Protein AF-A0A973M3L3-F1 (afdb_monomer_lite)

Secondary structure (DSSP, 8-state):
-PPPEEEEEETTTSTTHHHHHHHHHH-TTEEEEEEE-TT--THHHHHTT-SB-

pLDDT: mean 95.25, std 8.08, range [49.78, 98.56]

Foldseek 3Di:
DQAAAEAEFEQCVDPVNVVVVVVQVPDPRHDDQYYDHPPDDPVSSVVSVHPYD

Radius of gyration: 10.76 Å; chains: 1; bounding box: 20×22×31 Å

Sequence (53 aa):
MAERLPVAVLGANGRMGSEAVKAVEAAPDMELVAALGRGDSLESMVDAGARFV

Structure (mmCIF, N/CA/C/O backbone):
data_AF-A0A973M3L3-F1
#
_entry.id   AF-A0A973M3L3-F1
#
loop_
_atom_site.group_PDB
_atom_site.id
_atom_site.type_symbol
_atom_site.label_atom_id
_atom_site.label_alt_id
_atom_site.label_comp_id
_atom_site.label_asym_id
_atom_site.label_entity_id
_atom_site.label_seq_id
_atom_site.pdbx_PDB_ins_code
_atom_site.Cartn_x
_atom_site.Cartn_y
_atom_site.Cartn_z
_atom_site.occupancy
_atom_site.B_iso_or_equiv
_atom_site.auth_seq_id
_atom_site.auth_comp_id
_atom_site.auth_asym_id
_atom_site.auth_atom_id
_atom_site.pdbx_PDB_model_num
ATOM 1 N N . MET A 1 1 ? 0.522 -12.866 -18.573 1.00 49.78 1 MET A N 1
ATOM 2 C CA . MET A 1 1 ? 0.714 -11.644 -17.766 1.00 49.78 1 MET A CA 1
ATOM 3 C C . MET A 1 1 ? 1.240 -12.104 -16.422 1.00 49.78 1 MET A C 1
ATOM 5 O O . MET A 1 1 ? 0.683 -13.065 -15.909 1.00 49.78 1 MET A O 1
ATOM 9 N N . ALA A 1 2 ? 2.340 -11.540 -15.924 1.00 62.88 2 ALA A N 1
ATOM 10 C CA . ALA A 1 2 ? 2.783 -11.850 -14.565 1.00 62.88 2 ALA A CA 1
ATOM 11 C C . ALA A 1 2 ? 1.737 -11.300 -13.581 1.00 62.88 2 ALA A C 1
ATOM 13 O O . ALA A 1 2 ? 1.244 -10.189 -13.781 1.00 62.88 2 ALA A O 1
ATOM 14 N N . GLU A 1 3 ? 1.345 -12.102 -12.595 1.00 84.38 3 GLU A N 1
ATOM 15 C CA . GLU A 1 3 ? 0.464 -11.661 -11.510 1.00 84.38 3 GLU A CA 1
ATOM 16 C C . GLU A 1 3 ? 1.232 -10.628 -10.673 1.00 84.38 3 GLU A C 1
ATOM 18 O O . GLU A 1 3 ? 2.368 -10.893 -10.277 1.00 84.38 3 GLU A O 1
ATOM 23 N N . ARG A 1 4 ? 0.659 -9.435 -10.470 1.00 93.00 4 ARG A N 1
ATOM 24 C CA . ARG A 1 4 ? 1.267 -8.408 -9.613 1.00 93.00 4 ARG A CA 1
ATOM 25 C C . ARG A 1 4 ? 1.027 -8.762 -8.151 1.00 93.00 4 ARG A C 1
ATOM 27 O O . ARG A 1 4 ? -0.002 -9.342 -7.813 1.00 93.00 4 ARG A O 1
ATOM 34 N N . LEU A 1 5 ? 1.975 -8.418 -7.290 1.00 96.88 5 LEU A N 1
ATOM 35 C CA . LEU A 1 5 ? 1.886 -8.663 -5.855 1.00 96.88 5 LEU A CA 1
ATOM 36 C C . LEU A 1 5 ? 0.979 -7.602 -5.202 1.00 96.88 5 LEU A C 1
ATOM 38 O O . LEU A 1 5 ? 1.335 -6.428 -5.258 1.00 96.88 5 LEU A O 1
ATOM 42 N N . PRO A 1 6 ? -0.155 -7.969 -4.572 1.00 97.25 6 PRO A N 1
ATOM 43 C CA . PRO A 1 6 ? -1.023 -7.012 -3.888 1.00 97.25 6 PRO A CA 1
ATOM 44 C C . PRO A 1 6 ? -0.450 -6.664 -2.507 1.00 97.25 6 PRO A C 1
ATOM 46 O O . PRO A 1 6 ? -0.441 -7.491 -1.586 1.00 97.25 6 PRO A O 1
ATOM 49 N N . VAL A 1 7 ? 0.043 -5.437 -2.374 1.00 98.19 7 VAL A N 1
ATOM 50 C CA . VAL A 1 7 ? 0.769 -4.919 -1.209 1.00 98.19 7 VAL A CA 1
ATOM 51 C C . VAL A 1 7 ? -0.061 -3.848 -0.503 1.00 98.19 7 VAL A C 1
ATOM 53 O O . VAL A 1 7 ? -0.617 -2.954 -1.142 1.00 98.19 7 VAL A O 1
ATOM 56 N N . ALA A 1 8 ? -0.114 -3.909 0.824 1.00 98.19 8 ALA A N 1
ATOM 57 C CA . ALA A 1 8 ? -0.565 -2.816 1.670 1.00 98.19 8 ALA A CA 1
ATOM 58 C C . ALA A 1 8 ? 0.628 -2.128 2.341 1.00 98.19 8 ALA A C 1
A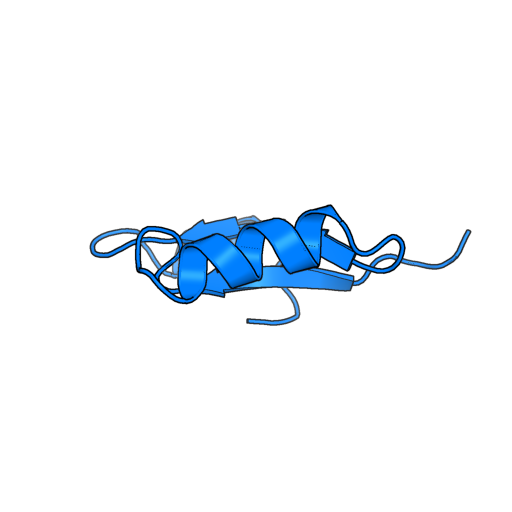TOM 60 O O . ALA A 1 8 ? 1.634 -2.765 2.620 1.00 98.19 8 ALA A O 1
ATOM 61 N N . VAL A 1 9 ? 0.516 -0.834 2.635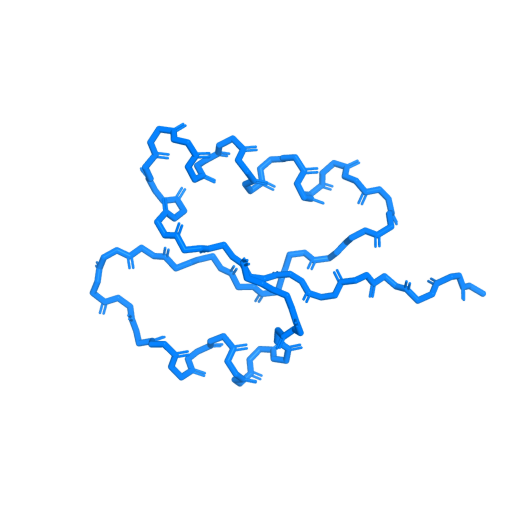 1.00 98.38 9 VAL A N 1
ATOM 62 C CA . VAL A 1 9 ? 1.531 -0.093 3.397 1.00 98.38 9 VAL A CA 1
ATOM 63 C C . VAL A 1 9 ? 0.917 0.460 4.674 1.00 98.38 9 VAL A C 1
ATOM 65 O O . VAL A 1 9 ? -0.047 1.228 4.635 1.00 98.38 9 VAL A O 1
ATOM 68 N N . LEU A 1 10 ? 1.514 0.113 5.815 1.00 97.69 10 LEU A N 1
ATOM 69 C CA . LEU A 1 10 ? 1.168 0.672 7.120 1.00 97.69 10 LEU A CA 1
ATOM 70 C C . LEU A 1 10 ? 2.023 1.893 7.459 1.00 97.69 10 LEU A C 1
ATOM 72 O O . LEU A 1 10 ? 3.240 1.908 7.286 1.00 97.69 10 LEU A O 1
ATOM 76 N N . GLY A 1 11 ? 1.384 2.925 8.003 1.00 97.38 11 GLY A N 1
ATOM 77 C CA . GLY A 1 11 ? 2.039 4.200 8.269 1.00 97.38 11 GLY A CA 1
ATOM 78 C C . GLY A 1 11 ? 2.331 4.989 6.992 1.00 97.38 11 GLY A C 1
ATOM 79 O O . GLY A 1 11 ? 3.320 5.719 6.959 1.00 97.38 11 GLY A O 1
ATOM 80 N N . ALA A 1 12 ? 1.474 4.870 5.973 1.00 97.56 12 ALA A N 1
ATOM 81 C CA . ALA A 1 12 ? 1.651 5.458 4.641 1.00 97.56 12 ALA A CA 1
ATOM 82 C C . ALA A 1 12 ? 1.920 6.978 4.648 1.00 97.56 12 ALA A C 1
ATOM 84 O O . ALA A 1 12 ? 2.642 7.488 3.799 1.00 97.56 12 ALA A O 1
ATOM 85 N N . ASN A 1 13 ? 1.417 7.698 5.656 1.00 96.25 13 ASN A N 1
ATOM 86 C CA . ASN A 1 13 ? 1.623 9.146 5.816 1.00 96.25 13 ASN A CA 1
ATOM 87 C C . ASN A 1 13 ? 2.926 9.519 6.558 1.00 96.25 13 ASN A C 1
ATOM 89 O O . ASN A 1 13 ? 3.206 10.696 6.783 1.00 96.25 13 ASN A O 1
ATOM 93 N N . GLY A 1 14 ? 3.700 8.536 7.024 1.00 97.19 14 GLY A N 1
ATOM 94 C CA . GLY A 1 14 ? 4.975 8.747 7.710 1.00 97.19 14 GLY A CA 1
ATOM 95 C C . GLY A 1 14 ? 6.148 8.892 6.740 1.00 97.19 14 GLY A C 1
ATOM 96 O O . GLY A 1 14 ? 6.058 8.486 5.590 1.00 97.19 14 GLY A O 1
ATOM 97 N N . ARG A 1 15 ? 7.295 9.393 7.229 1.00 97.62 15 ARG A N 1
ATOM 98 C CA . ARG A 1 15 ? 8.499 9.634 6.400 1.00 97.62 15 ARG A CA 1
ATOM 99 C C . ARG A 1 15 ? 8.961 8.418 5.594 1.00 97.62 15 ARG A C 1
ATOM 101 O O . ARG A 1 15 ? 9.379 8.578 4.461 1.00 97.62 15 ARG A O 1
ATOM 108 N N . MET A 1 16 ? 8.929 7.228 6.194 1.00 96.50 16 MET A N 1
ATOM 109 C CA . MET A 1 16 ? 9.297 5.991 5.494 1.00 96.50 16 MET A CA 1
ATOM 110 C C . MET A 1 16 ? 8.124 5.402 4.711 1.00 96.50 16 MET A C 1
ATOM 112 O O . MET A 1 16 ? 8.324 4.919 3.603 1.00 96.50 16 MET A O 1
ATOM 116 N N . GLY A 1 17 ? 6.906 5.465 5.258 1.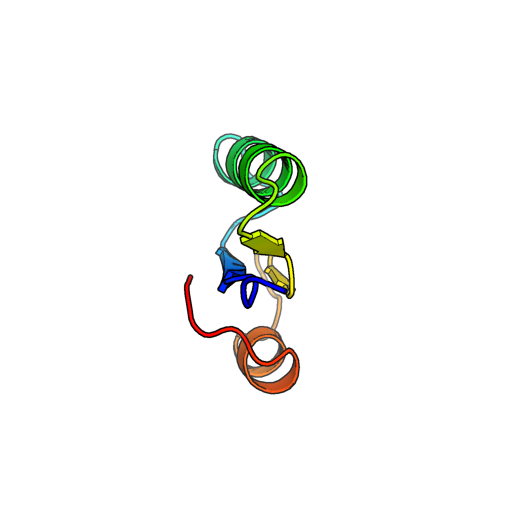00 97.69 17 GLY A N 1
ATOM 117 C CA . GLY A 1 17 ? 5.718 4.921 4.600 1.00 97.69 17 GLY A CA 1
ATOM 118 C C . GLY A 1 17 ? 5.408 5.619 3.278 1.00 97.69 17 GLY A C 1
ATOM 119 O O . GLY A 1 17 ? 5.073 4.946 2.311 1.00 97.69 17 GLY A O 1
ATOM 120 N N . SER A 1 18 ? 5.622 6.934 3.191 1.00 98.06 18 SER A N 1
ATOM 121 C CA . SER A 1 18 ? 5.425 7.685 1.948 1.00 98.06 18 SER A CA 1
ATOM 122 C C . SER A 1 18 ? 6.401 7.270 0.850 1.00 98.06 18 SER A C 1
ATOM 124 O O . SER A 1 18 ? 6.038 7.266 -0.321 1.00 98.06 18 SER A O 1
ATOM 126 N N . GLU A 1 19 ? 7.635 6.907 1.210 1.00 98.56 19 GLU A N 1
ATOM 127 C CA . GLU A 1 19 ? 8.607 6.390 0.242 1.00 98.56 19 GLU A CA 1
ATOM 128 C C . GLU A 1 19 ? 8.309 4.936 -0.138 1.00 98.56 19 GLU A C 1
ATOM 130 O O . GLU A 1 19 ? 8.479 4.570 -1.297 1.00 98.56 19 GLU A O 1
ATOM 135 N N . ALA A 1 20 ? 7.801 4.123 0.794 1.00 98.19 20 ALA A N 1
ATOM 136 C CA . ALA A 1 20 ? 7.360 2.761 0.500 1.00 98.19 20 ALA A CA 1
ATOM 137 C C . ALA A 1 20 ? 6.185 2.740 -0.491 1.00 98.19 20 ALA A C 1
ATOM 139 O O . ALA A 1 20 ? 6.233 1.991 -1.461 1.00 98.19 20 ALA A O 1
ATOM 140 N N . VAL A 1 21 ? 5.184 3.611 -0.308 1.00 98.31 21 VAL A N 1
ATOM 141 C CA . VAL A 1 21 ? 4.069 3.798 -1.258 1.00 98.31 21 VAL A CA 1
ATOM 142 C C . VAL A 1 21 ? 4.601 4.085 -2.664 1.00 98.31 21 VAL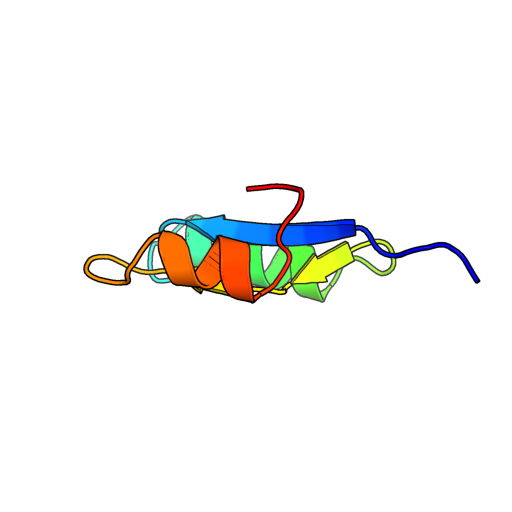 A C 1
ATOM 144 O O . VAL A 1 21 ? 4.290 3.350 -3.596 1.00 98.31 21 VAL A O 1
ATOM 147 N N . LYS A 1 22 ? 5.486 5.083 -2.804 1.00 98.38 22 LYS A N 1
ATOM 148 C CA . LYS A 1 22 ? 6.088 5.439 -4.100 1.00 98.38 22 LYS A CA 1
ATOM 149 C C . LYS A 1 22 ? 6.867 4.281 -4.722 1.00 98.38 22 LYS A C 1
ATOM 151 O O . LYS A 1 22 ? 6.816 4.090 -5.933 1.00 98.38 22 LYS A O 1
ATOM 156 N N . ALA A 1 23 ? 7.614 3.532 -3.912 1.00 98.12 23 ALA A N 1
ATOM 157 C CA . ALA A 1 23 ? 8.399 2.398 -4.387 1.00 98.12 23 ALA A CA 1
ATOM 158 C C . ALA A 1 23 ? 7.503 1.270 -4.919 1.00 98.12 23 ALA A C 1
ATOM 160 O O . ALA A 1 23 ? 7.792 0.725 -5.981 1.00 98.12 23 ALA A O 1
ATOM 161 N N . VAL A 1 24 ? 6.406 0.961 -4.218 1.00 97.56 24 VAL A N 1
ATOM 162 C CA . VAL A 1 24 ? 5.422 -0.048 -4.640 1.00 97.56 24 VAL A CA 1
ATOM 163 C C . VAL A 1 24 ? 4.709 0.390 -5.920 1.00 97.56 24 VAL A C 1
ATOM 165 O O . VAL A 1 24 ? 4.591 -0.404 -6.845 1.00 97.56 24 VAL A O 1
ATOM 168 N N . GLU A 1 25 ? 4.284 1.651 -6.022 1.00 96.94 25 GLU A N 1
ATOM 169 C CA . GLU A 1 25 ? 3.626 2.178 -7.229 1.00 96.94 25 GLU A CA 1
ATOM 170 C C . GLU A 1 25 ? 4.553 2.213 -8.456 1.00 96.94 25 GLU A C 1
ATOM 172 O O . GLU A 1 25 ? 4.093 2.062 -9.589 1.00 96.94 25 GLU A O 1
ATOM 177 N N . ALA A 1 26 ? 5.859 2.409 -8.250 1.00 97.88 26 ALA A N 1
ATOM 178 C CA . ALA A 1 26 ? 6.856 2.410 -9.319 1.00 97.88 26 ALA A CA 1
ATOM 179 C C . ALA A 1 26 ? 7.286 0.997 -9.756 1.00 97.88 26 ALA A C 1
ATOM 181 O O . ALA A 1 26 ? 7.841 0.837 -10.847 1.00 97.88 26 ALA A O 1
ATOM 182 N N . ALA A 1 27 ? 7.069 -0.018 -8.916 1.00 97.31 27 ALA A N 1
ATOM 183 C CA . ALA A 1 27 ? 7.467 -1.390 -9.188 1.00 97.31 27 ALA A CA 1
ATOM 184 C C . ALA A 1 27 ? 6.457 -2.074 -10.136 1.00 97.31 27 ALA A C 1
ATOM 186 O O . ALA A 1 27 ? 5.279 -2.205 -9.804 1.00 97.31 27 ALA A O 1
ATOM 187 N N . PRO A 1 28 ? 6.878 -2.540 -11.327 1.00 95.38 28 PRO A N 1
ATOM 188 C CA . PRO A 1 28 ? 5.961 -3.089 -12.332 1.00 95.38 28 PRO A CA 1
ATOM 189 C C . PRO A 1 28 ? 5.350 -4.447 -11.943 1.00 95.38 28 PRO A C 1
ATOM 191 O O . PRO A 1 28 ? 4.370 -4.881 -12.550 1.00 95.38 28 PRO A O 1
ATOM 194 N N . ASP A 1 29 ? 5.944 -5.130 -10.969 1.00 96.38 29 ASP A N 1
ATOM 195 C CA . ASP A 1 29 ? 5.533 -6.422 -10.425 1.00 96.38 29 ASP A CA 1
ATOM 196 C C . ASP A 1 29 ? 4.701 -6.301 -9.139 1.00 96.38 29 ASP A C 1
ATOM 198 O O . ASP A 1 29 ? 4.277 -7.321 -8.593 1.00 96.38 29 ASP A O 1
ATOM 202 N N . MET A 1 30 ? 4.414 -5.082 -8.675 1.00 97.56 30 MET A N 1
ATOM 203 C CA . MET A 1 30 ? 3.619 -4.829 -7.473 1.00 97.56 30 MET A CA 1
ATOM 204 C C . MET A 1 30 ? 2.353 -4.025 -7.777 1.00 97.56 30 MET A C 1
ATOM 206 O O . MET A 1 30 ? 2.209 -3.373 -8.812 1.00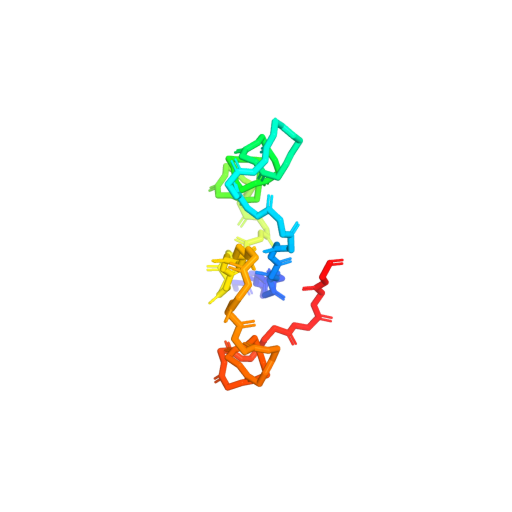 97.56 30 MET A O 1
ATOM 210 N N . GLU A 1 31 ? 1.400 -4.111 -6.859 1.00 97.62 31 GLU A N 1
ATOM 211 C CA . GLU A 1 31 ? 0.147 -3.373 -6.876 1.00 97.62 31 GLU A CA 1
ATOM 212 C C . GLU A 1 31 ? -0.159 -2.891 -5.459 1.00 97.62 31 GLU A C 1
ATOM 214 O O . GLU A 1 31 ? -0.321 -3.693 -4.540 1.00 97.62 31 GLU A O 1
ATOM 219 N N . LEU A 1 32 ? -0.228 -1.574 -5.271 1.00 97.75 32 LEU A N 1
ATOM 220 C CA . LEU A 1 32 ? -0.631 -0.991 -3.998 1.00 97.75 32 LEU A CA 1
ATOM 221 C C . LEU A 1 32 ? -2.152 -1.096 -3.855 1.00 97.75 32 LEU A C 1
ATOM 223 O O . LEU A 1 32 ? -2.888 -0.380 -4.531 1.00 97.75 32 LEU A O 1
ATOM 227 N N . VAL A 1 33 ? -2.619 -1.965 -2.961 1.00 98.06 33 VAL A N 1
ATOM 228 C CA . VAL A 1 33 ? -4.058 -2.184 -2.734 1.00 98.06 33 VAL A CA 1
ATOM 229 C C . VAL A 1 33 ? -4.592 -1.434 -1.516 1.00 98.06 33 VAL A C 1
ATOM 231 O O . VAL A 1 33 ? -5.779 -1.130 -1.458 1.00 98.06 33 VAL A O 1
ATOM 234 N N . ALA A 1 34 ? -3.731 -1.087 -0.552 1.00 98.06 34 ALA A N 1
ATOM 235 C CA . ALA A 1 34 ? -4.126 -0.286 0.604 1.00 98.06 34 ALA A CA 1
ATOM 236 C C . ALA A 1 34 ? -2.959 0.541 1.167 1.00 98.06 34 ALA A C 1
ATOM 238 O O . ALA A 1 34 ? -1.833 0.065 1.280 1.00 98.06 34 ALA A O 1
ATOM 239 N N . ALA A 1 35 ? -3.232 1.776 1.578 1.00 98.06 35 ALA A N 1
ATOM 240 C CA . ALA A 1 35 ? -2.259 2.660 2.215 1.00 98.06 35 ALA A CA 1
ATOM 241 C C . ALA A 1 35 ? -2.879 3.239 3.490 1.00 98.06 35 ALA A C 1
ATOM 243 O O . ALA A 1 35 ? -3.710 4.141 3.425 1.00 98.06 35 ALA A O 1
ATOM 244 N N . LEU A 1 36 ? -2.507 2.688 4.646 1.00 98.12 36 LEU A N 1
ATOM 245 C CA . LEU A 1 36 ? -3.144 2.997 5.923 1.00 98.12 36 LEU A CA 1
ATOM 246 C C . LEU A 1 36 ? -2.254 3.909 6.765 1.00 98.12 36 LEU A C 1
ATOM 248 O O . LEU A 1 36 ? -1.057 3.672 6.953 1.00 98.12 36 LEU A O 1
ATOM 252 N N . GLY A 1 37 ? -2.853 4.953 7.314 1.00 96.81 37 GLY A N 1
ATOM 253 C CA . GLY A 1 37 ? -2.294 5.823 8.330 1.00 96.81 37 GLY A CA 1
ATOM 254 C C . GLY A 1 37 ? -2.687 5.412 9.750 1.00 96.81 37 GLY A C 1
ATOM 255 O O . GLY A 1 37 ? -3.171 4.318 10.034 1.00 96.81 37 GLY A O 1
ATOM 256 N N . ARG A 1 38 ? -2.442 6.323 10.694 1.00 95.44 38 ARG A N 1
ATOM 257 C CA . ARG A 1 38 ? -2.862 6.152 12.087 1.00 95.44 38 ARG A CA 1
ATOM 258 C C . ARG A 1 38 ? -4.365 6.407 12.195 1.00 95.44 38 ARG A C 1
ATOM 260 O O . ARG A 1 38 ? -4.802 7.506 11.879 1.00 95.44 38 ARG A O 1
ATOM 267 N N . GLY A 1 39 ? -5.100 5.446 12.748 1.00 94.75 39 GLY A N 1
ATOM 268 C CA . GLY A 1 39 ? -6.546 5.553 12.971 1.00 94.75 39 GLY A CA 1
ATOM 269 C C . GLY A 1 39 ? -7.390 4.847 11.911 1.00 94.75 39 GLY A C 1
ATOM 270 O O . GLY A 1 39 ? -8.580 4.658 12.141 1.00 94.75 39 GLY A O 1
ATOM 271 N N . ASP A 1 40 ? -6.777 4.403 10.812 1.00 96.38 40 ASP A N 1
ATOM 272 C CA . ASP A 1 40 ? -7.452 3.576 9.815 1.00 96.38 40 ASP A CA 1
ATOM 27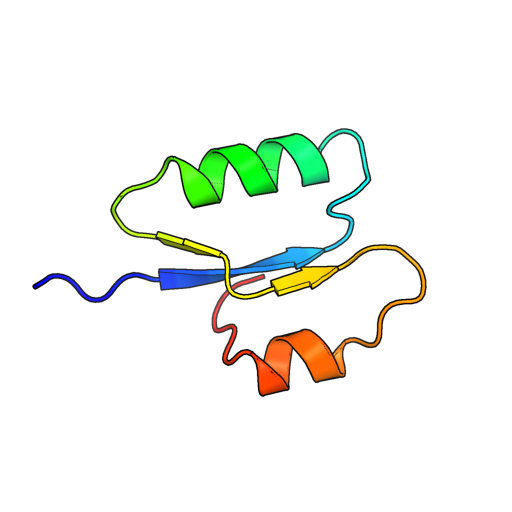3 C C . ASP A 1 40 ? -7.650 2.149 10.342 1.00 96.38 40 ASP A C 1
ATOM 275 O O . ASP A 1 40 ? -6.809 1.611 11.070 1.00 96.38 40 ASP A O 1
ATOM 279 N N . SER A 1 41 ? -8.774 1.528 9.976 1.00 96.81 41 SER A N 1
ATOM 280 C CA . SER A 1 41 ? -9.056 0.139 10.346 1.00 96.81 41 SER A CA 1
ATOM 281 C C . SER A 1 41 ? -8.149 -0.813 9.574 1.00 96.81 41 SER A C 1
ATOM 283 O O . SER A 1 41 ? -8.064 -0.731 8.348 1.00 96.81 41 SER A O 1
ATOM 285 N N . LEU A 1 42 ? -7.539 -1.773 10.274 1.00 95.88 42 LEU A N 1
ATOM 286 C CA . LEU A 1 42 ? -6.766 -2.845 9.639 1.00 95.88 42 LEU A CA 1
ATOM 287 C C . LEU A 1 42 ? -7.639 -3.747 8.758 1.00 95.88 42 LEU A C 1
ATOM 289 O O . LEU A 1 42 ? -7.123 -4.329 7.815 1.00 95.88 42 LEU A O 1
ATOM 293 N N . GLU A 1 43 ? -8.948 -3.827 9.000 1.00 97.00 43 GLU A N 1
ATOM 294 C CA . GLU A 1 43 ? -9.865 -4.603 8.148 1.00 97.00 43 GLU A CA 1
ATOM 295 C C . GLU A 1 43 ? -9.856 -4.101 6.698 1.00 97.00 43 GLU A C 1
ATOM 297 O O . GLU A 1 43 ? -9.950 -4.901 5.772 1.00 97.00 43 GLU A O 1
ATOM 302 N N . SER A 1 44 ? -9.606 -2.804 6.484 1.00 95.06 44 SER A N 1
ATOM 303 C CA . SER A 1 44 ? -9.566 -2.214 5.141 1.00 95.06 44 SER A CA 1
ATOM 304 C C . SER A 1 44 ? -8.502 -2.831 4.225 1.00 95.06 44 SER A C 1
ATOM 306 O O . SER A 1 44 ? -8.724 -2.907 3.020 1.00 95.06 44 SER A O 1
ATOM 308 N N . MET A 1 45 ? -7.374 -3.324 4.760 1.00 95.12 45 MET A N 1
ATOM 309 C CA . MET A 1 45 ? -6.369 -4.004 3.929 1.00 95.12 45 MET A CA 1
ATOM 310 C C . MET A 1 45 ? -6.803 -5.422 3.544 1.00 95.12 45 MET A C 1
ATOM 312 O O . MET A 1 45 ? -6.430 -5.909 2.478 1.00 95.12 45 MET A O 1
ATOM 316 N N . VAL A 1 46 ? -7.585 -6.081 4.405 1.00 96.12 46 VAL A N 1
ATOM 317 C CA . VAL A 1 46 ? -8.129 -7.419 4.142 1.00 96.12 46 VAL A CA 1
ATOM 318 C C . VAL A 1 46 ? -9.204 -7.322 3.068 1.00 96.12 46 VAL A C 1
ATOM 320 O O . VAL A 1 46 ? -9.154 -8.070 2.093 1.00 96.12 46 VAL A O 1
ATOM 323 N N . ASP A 1 47 ? -10.108 -6.349 3.194 1.00 97.19 47 ASP A N 1
ATOM 324 C CA . ASP A 1 47 ? -11.157 -6.076 2.207 1.00 97.19 47 ASP A CA 1
ATOM 325 C C . ASP A 1 47 ? -10.574 -5.677 0.844 1.00 97.19 47 ASP A C 1
ATOM 327 O O . ASP A 1 47 ? -11.105 -6.053 -0.201 1.00 97.19 47 ASP A O 1
ATOM 331 N N . ALA A 1 48 ? -9.440 -4.968 0.845 1.00 96.38 48 ALA A N 1
ATOM 332 C CA . ALA A 1 48 ? -8.689 -4.627 -0.361 1.00 96.38 48 ALA A CA 1
ATOM 333 C C . ALA A 1 48 ? -7.912 -5.811 -0.974 1.00 96.38 48 ALA A C 1
ATOM 335 O O . ALA A 1 48 ? -7.344 -5.678 -2.057 1.00 96.38 48 ALA A O 1
ATOM 336 N N . GLY A 1 49 ? -7.867 -6.970 -0.310 1.00 96.44 49 GLY A N 1
ATOM 337 C CA . GLY A 1 49 ? -7.191 -8.166 -0.814 1.00 96.44 49 GLY A CA 1
ATOM 338 C C . GLY A 1 49 ? -5.665 -8.134 -0.694 1.00 96.44 49 GLY A C 1
ATOM 339 O O . GLY A 1 49 ? -4.979 -8.806 -1.471 1.00 96.44 49 GLY A O 1
ATOM 340 N N . ALA A 1 50 ? -5.117 -7.376 0.261 1.00 97.38 50 ALA A N 1
ATOM 341 C CA . ALA A 1 50 ? -3.680 -7.347 0.516 1.00 97.38 50 ALA A CA 1
ATOM 342 C C . ALA A 1 50 ? -3.153 -8.741 0.884 1.00 97.38 50 ALA A C 1
ATOM 344 O O . ALA A 1 50 ? -3.702 -9.424 1.750 1.00 97.38 50 ALA A O 1
ATOM 345 N N . ARG A 1 51 ? -2.059 -9.160 0.236 1.00 97.06 51 ARG A N 1
ATOM 346 C CA . ARG A 1 51 ? -1.340 -10.407 0.563 1.00 97.06 51 ARG A CA 1
ATOM 347 C C . ARG A 1 51 ? 0.005 -10.143 1.240 1.00 97.06 51 ARG A C 1
ATOM 349 O O . ARG A 1 51 ? 0.531 -11.034 1.900 1.00 97.06 51 ARG A O 1
ATOM 356 N N . PHE A 1 52 ? 0.540 -8.932 1.087 1.00 96.75 52 PHE A N 1
ATOM 357 C CA . PHE A 1 52 ? 1.802 -8.471 1.669 1.00 96.75 52 PHE A CA 1
ATOM 358 C C . PHE A 1 52 ? 1.588 -7.118 2.366 1.00 96.75 52 PHE A C 1
ATOM 360 O O . PHE A 1 52 ? 0.747 -6.341 1.912 1.00 96.75 52 PHE A O 1
ATOM 367 N N . VAL A 1 53 ? 2.319 -6.851 3.456 1.00 94.56 53 VAL A N 1
ATOM 368 C CA . VAL A 1 53 ? 2.203 -5.645 4.307 1.00 94.56 53 VAL A CA 1
ATOM 369 C C . VAL A 1 53 ? 3.582 -5.113 4.678 1.00 94.56 53 VAL A C 1
ATOM 371 O O . VAL A 1 53 ? 4.462 -5.967 4.934 1.00 94.56 53 VAL A O 1
#